Protein AF-A0A285UWI9-F1 (afdb_monomer)

Sequence (90 aa):
MIEVISREKIQTVFEGEEIDYDIYIMEEKTPFSTKEVTIIVDFKKEELTGDCIAYGGFYDISIDECLSYIKEITHPIRTFDYIKNKYSSK

Radius of gyration: 13.6 Å; Cα contacts (8 Å, |Δi|>4): 156; chains: 1; bounding box: 34×25×38 Å

Foldseek 3Di:
DKDWPDWDWDFDQDPNDTWTKIKTWMWDDDPVWIKIKIWIQTPPVRDIWIWIDIPNDIGTDDPVVSVVVVVVPPDHPDDCVSNCVVVVVD

pLDDT: mean 92.31, std 7.31, range [47.69, 97.88]

Secondary structure (DSSP, 8-state):
-EEEEEEEEEEEEETTEEEEEEEEEEEEE-SS-EEEEEEEEETTTTEEEEEEEETTEEEE--HHHHHHHHHH-SS-SS--HHHHHHHHT-

Solvent-accessible surface area (backbone atoms only — not comparable to full-atom values): 5343 Å² total; per-residue (Å²): 89,80,44,79,79,45,78,47,78,47,77,50,72,57,98,86,41,76,44,41,37,43,40,38,35,30,39,40,45,56,101,86,50,64,3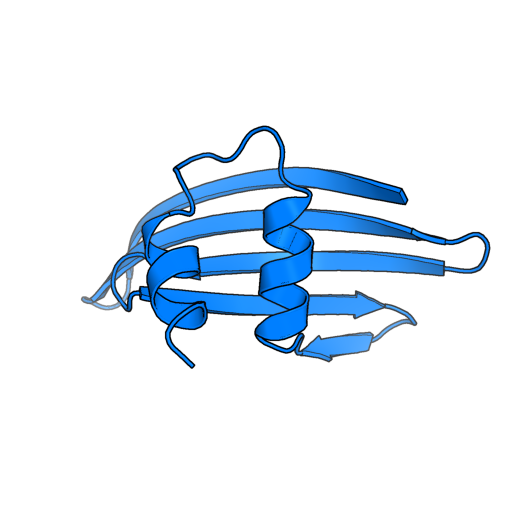0,41,36,40,38,40,38,32,68,72,81,70,43,71,49,33,36,31,41,39,96,94,43,81,44,82,46,54,63,71,54,44,59,52,53,59,69,71,51,86,81,61,98,64,84,60,62,69,59,51,55,67,66,65,76,115

Structure (mmCIF, N/CA/C/O backbone):
data_AF-A0A285UWI9-F1
#
_entry.id   AF-A0A285UWI9-F1
#
loop_
_atom_site.group_PDB
_atom_site.id
_atom_site.type_symbol
_atom_site.label_atom_id
_atom_site.label_alt_id
_atom_site.label_comp_id
_atom_site.label_asym_id
_atom_site.label_entity_id
_atom_site.label_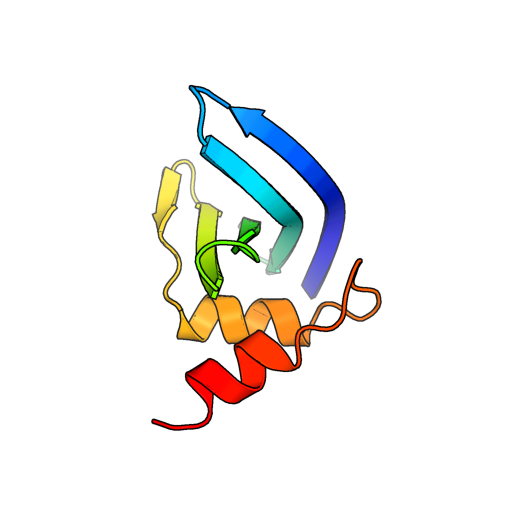seq_id
_atom_site.pdbx_PDB_ins_code
_atom_site.Cartn_x
_atom_site.Cartn_y
_atom_site.Cartn_z
_atom_site.occupancy
_atom_site.B_iso_or_equiv
_atom_site.auth_seq_id
_atom_site.auth_comp_id
_atom_site.auth_asym_id
_atom_site.auth_atom_id
_atom_site.pdbx_PDB_model_num
ATOM 1 N N . MET A 1 1 ? 8.718 -5.557 -13.700 1.00 89.56 1 MET A N 1
ATOM 2 C CA . MET A 1 1 ? 8.580 -6.568 -12.628 1.00 89.56 1 MET A CA 1
ATOM 3 C C . MET A 1 1 ? 8.301 -5.811 -11.353 1.00 89.56 1 MET A C 1
ATOM 5 O O . MET A 1 1 ? 9.029 -4.861 -11.104 1.00 89.56 1 MET A O 1
ATOM 9 N N . ILE A 1 2 ? 7.257 -6.186 -10.618 1.00 94.31 2 ILE A N 1
ATOM 10 C CA . ILE A 1 2 ? 6.922 -5.579 -9.328 1.00 94.31 2 ILE A CA 1
ATOM 11 C C . ILE A 1 2 ? 7.291 -6.582 -8.240 1.00 94.31 2 ILE A C 1
ATOM 13 O O . ILE A 1 2 ? 6.925 -7.754 -8.330 1.00 94.31 2 ILE A O 1
ATOM 17 N N . GLU A 1 3 ? 8.026 -6.125 -7.237 1.00 94.75 3 GLU A N 1
ATOM 18 C CA . GLU A 1 3 ? 8.413 -6.919 -6.076 1.00 94.75 3 GLU A CA 1
ATOM 19 C C . GLU A 1 3 ? 8.062 -6.158 -4.798 1.00 94.75 3 GLU A C 1
ATOM 21 O O . GLU A 1 3 ? 8.313 -4.962 -4.702 1.00 94.75 3 GLU A O 1
ATOM 26 N N . VAL A 1 4 ? 7.475 -6.837 -3.810 1.00 96.25 4 VAL A N 1
ATOM 27 C CA . VAL A 1 4 ? 7.197 -6.234 -2.498 1.00 96.25 4 VAL A CA 1
ATOM 28 C C . VAL A 1 4 ? 8.425 -6.405 -1.610 1.00 96.25 4 VAL A C 1
ATOM 30 O O . VAL A 1 4 ? 8.697 -7.518 -1.152 1.00 96.25 4 VAL A O 1
ATOM 33 N N . ILE A 1 5 ? 9.118 -5.303 -1.335 1.00 96.25 5 ILE A N 1
ATOM 34 C CA . ILE A 1 5 ? 10.346 -5.264 -0.534 1.00 96.25 5 ILE A CA 1
ATOM 35 C C . ILE A 1 5 ? 10.025 -5.251 0.961 1.00 96.25 5 ILE A C 1
ATOM 37 O O . ILE A 1 5 ? 10.654 -5.975 1.729 1.00 96.25 5 ILE A O 1
ATOM 41 N N 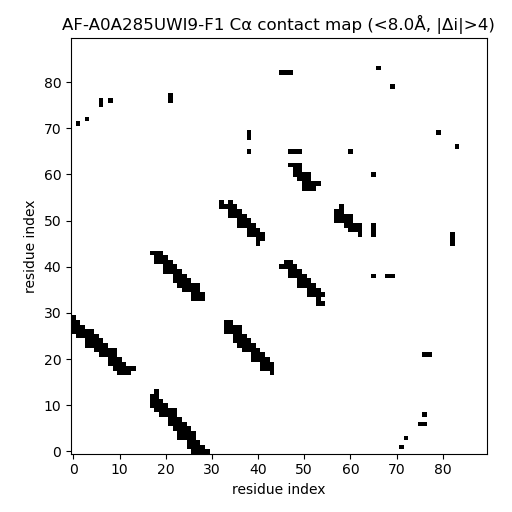. SER A 1 6 ? 9.038 -4.453 1.381 1.00 96.44 6 SER A N 1
ATOM 42 C CA . SER A 1 6 ? 8.666 -4.318 2.793 1.00 96.44 6 SER A CA 1
ATOM 43 C C . SER A 1 6 ? 7.156 -4.310 2.995 1.00 96.44 6 SER A C 1
ATOM 45 O O . SER A 1 6 ? 6.379 -3.948 2.108 1.00 96.44 6 SER A O 1
ATOM 47 N N . ARG A 1 7 ? 6.757 -4.756 4.184 1.00 97.19 7 ARG A N 1
ATOM 48 C CA . ARG A 1 7 ? 5.381 -4.803 4.677 1.00 97.19 7 ARG A CA 1
ATOM 49 C C . ARG A 1 7 ? 5.414 -4.405 6.141 1.00 97.19 7 ARG A C 1
ATOM 51 O O . ARG A 1 7 ? 6.015 -5.114 6.947 1.00 97.19 7 ARG A O 1
ATOM 58 N N . GLU A 1 8 ? 4.750 -3.318 6.485 1.00 96.94 8 GLU A N 1
ATOM 59 C CA . GLU A 1 8 ? 4.724 -2.808 7.849 1.00 96.94 8 GLU A CA 1
ATOM 60 C C . GLU A 1 8 ? 3.290 -2.612 8.312 1.00 96.94 8 GLU A C 1
ATOM 62 O O . GLU A 1 8 ? 2.445 -2.104 7.582 1.00 96.94 8 GLU A O 1
ATOM 67 N N . LYS A 1 9 ? 3.019 -3.032 9.545 1.00 97.00 9 LYS A N 1
ATOM 68 C CA . LYS A 1 9 ? 1.745 -2.791 10.211 1.00 97.00 9 LYS A CA 1
ATOM 69 C C . LYS A 1 9 ? 1.971 -1.767 11.309 1.00 97.00 9 LYS A C 1
ATOM 71 O O . LYS A 1 9 ? 2.744 -2.030 12.231 1.00 97.00 9 LYS A O 1
ATOM 76 N N . ILE A 1 10 ? 1.268 -0.643 11.243 1.00 96.06 10 ILE A N 1
ATOM 77 C CA . ILE A 1 10 ? 1.354 0.420 12.244 1.00 96.06 10 ILE A CA 1
ATOM 78 C C . ILE A 1 10 ? 0.003 0.547 12.929 1.00 96.06 10 ILE A C 1
ATOM 80 O O . ILE A 1 10 ? -0.978 0.951 12.317 1.00 96.06 10 ILE A O 1
ATOM 84 N N . GLN A 1 11 ? -0.040 0.212 14.215 1.00 96.44 11 GLN A N 1
ATOM 85 C CA . GLN A 1 11 ? -1.200 0.429 15.075 1.00 96.44 11 GLN A CA 1
ATOM 86 C C . GLN A 1 11 ? -0.751 1.215 16.299 1.00 96.44 11 GLN A C 1
ATOM 88 O O . GLN A 1 11 ? -0.012 0.693 17.133 1.00 96.44 11 GLN A O 1
ATOM 93 N N . THR A 1 12 ? -1.140 2.484 16.381 1.00 95.75 12 THR A N 1
ATOM 94 C CA . THR A 1 12 ? -0.693 3.381 17.452 1.00 95.75 12 THR A CA 1
ATOM 95 C C . THR A 1 12 ? -1.680 4.522 17.669 1.00 95.75 12 THR A C 1
ATOM 97 O O . THR A 1 12 ? -2.633 4.682 16.914 1.00 95.75 12 THR A O 1
ATOM 100 N N . VAL A 1 13 ? -1.435 5.329 18.696 1.00 94.88 13 VAL A N 1
ATOM 101 C CA . VAL A 1 13 ? -2.046 6.649 18.852 1.00 94.88 13 VAL A CA 1
ATOM 102 C C . VAL A 1 13 ? -0.973 7.686 18.551 1.00 94.88 13 VAL A C 1
ATOM 104 O O . VAL A 1 13 ? 0.083 7.685 19.186 1.00 94.88 13 VAL A O 1
ATOM 107 N N . PHE A 1 14 ? -1.226 8.560 17.584 1.00 88.94 14 PHE A N 1
ATOM 108 C CA . PHE A 1 14 ? -0.330 9.651 17.215 1.00 88.94 14 PHE A CA 1
ATOM 109 C C . PHE A 1 14 ? -1.091 10.966 17.327 1.00 88.94 14 PHE A C 1
ATOM 111 O O . PHE A 1 14 ? -2.172 11.103 16.770 1.00 88.94 14 PHE A O 1
ATOM 118 N N . GLU A 1 15 ? -0.561 11.909 18.108 1.00 92.25 15 GLU A N 1
ATOM 119 C CA . GLU A 1 15 ? -1.197 13.216 18.351 1.00 92.25 15 GLU A CA 1
ATOM 120 C C . GLU A 1 15 ? -2.663 13.141 18.837 1.00 92.25 15 GLU A C 1
ATOM 122 O O . GLU A 1 15 ? -3.446 14.064 18.642 1.00 92.25 15 GLU A O 1
ATOM 127 N N . GLY A 1 16 ? -3.029 12.055 19.529 1.00 92.69 16 GLY A N 1
ATOM 128 C CA . GLY A 1 16 ? -4.387 11.828 20.041 1.00 92.69 16 GLY A CA 1
ATOM 129 C C . GLY A 1 16 ? -5.329 11.117 19.066 1.00 92.69 16 GLY A C 1
ATOM 130 O O . GLY A 1 16 ? -6.427 10.746 19.471 1.00 92.69 16 GLY A O 1
ATOM 131 N N . GLU A 1 17 ? -4.888 10.862 17.836 1.00 92.00 17 GLU A N 1
ATOM 132 C CA . GLU A 1 17 ? -5.636 10.120 16.822 1.00 92.00 17 GLU A CA 1
ATOM 133 C C . GLU A 1 17 ? -5.194 8.654 16.788 1.00 92.00 17 GLU A C 1
ATOM 135 O O . GLU A 1 17 ? -3.998 8.342 16.793 1.00 92.00 17 GLU A O 1
ATOM 140 N N . GLU A 1 18 ? -6.158 7.734 16.745 1.00 95.12 18 GLU A N 1
ATOM 141 C CA . GLU A 1 18 ? -5.859 6.322 16.513 1.00 95.12 18 GLU A CA 1
ATOM 142 C C . GLU A 1 18 ? -5.479 6.103 15.048 1.00 95.12 18 GLU A C 1
ATOM 144 O O . GLU A 1 18 ? -6.233 6.436 14.136 1.00 95.12 18 GLU A O 1
ATOM 149 N N . ILE A 1 19 ? -4.329 5.476 14.835 1.00 94.88 19 ILE A N 1
ATOM 150 C CA . ILE A 1 19 ? -3.804 5.093 13.531 1.00 94.88 19 ILE A CA 1
ATOM 151 C C . ILE A 1 19 ? -3.828 3.572 13.417 1.00 94.88 19 ILE A C 1
ATOM 153 O O . ILE A 1 19 ? -3.379 2.861 14.320 1.00 94.88 19 ILE A O 1
ATOM 157 N N . ASP A 1 20 ? -4.321 3.082 12.282 1.00 96.00 20 ASP A N 1
ATOM 158 C CA . ASP A 1 20 ? -4.226 1.680 11.892 1.00 96.00 20 ASP A CA 1
ATOM 159 C C . ASP A 1 20 ? -3.902 1.581 10.399 1.00 96.00 20 ASP A C 1
ATOM 161 O O . ASP A 1 20 ? -4.800 1.673 9.560 1.00 96.00 20 ASP A O 1
ATOM 165 N N . TYR A 1 21 ? -2.616 1.427 10.083 1.00 96.06 21 TYR A N 1
ATOM 166 C CA . TYR A 1 21 ? -2.097 1.375 8.720 1.00 96.06 21 TYR A CA 1
ATOM 167 C C . TYR A 1 21 ? -1.490 0.012 8.391 1.00 96.06 21 TYR A C 1
ATOM 169 O O . TYR A 1 21 ? -0.817 -0.601 9.225 1.00 96.06 21 TYR A O 1
ATOM 177 N N . ASP A 1 22 ? -1.666 -0.417 7.143 1.00 97.25 22 ASP A N 1
ATOM 178 C CA . ASP A 1 22 ? -0.714 -1.311 6.482 1.00 97.25 22 ASP A CA 1
ATOM 179 C C . ASP A 1 22 ? 0.061 -0.513 5.432 1.00 97.25 22 ASP A C 1
ATOM 181 O O . ASP A 1 22 ? -0.539 0.152 4.588 1.00 97.25 22 ASP A O 1
ATOM 185 N N . ILE A 1 23 ? 1.387 -0.598 5.473 1.00 97.00 23 ILE A N 1
ATOM 186 C CA . ILE A 1 23 ? 2.290 0.056 4.529 1.00 97.00 23 ILE A CA 1
ATOM 187 C C . ILE A 1 23 ? 2.999 -1.019 3.715 1.00 97.00 23 ILE A C 1
ATOM 189 O O . ILE A 1 23 ? 3.554 -1.975 4.262 1.00 97.00 23 ILE A O 1
ATOM 193 N N . TYR A 1 24 ? 2.989 -0.854 2.399 1.00 97.69 24 TYR A N 1
ATOM 194 C CA . TYR A 1 24 ? 3.647 -1.743 1.454 1.00 97.69 24 TYR A CA 1
ATOM 195 C C . TYR A 1 24 ? 4.658 -0.944 0.648 1.00 97.69 24 TYR A C 1
ATOM 197 O O . TYR A 1 24 ? 4.277 -0.012 -0.055 1.00 97.69 24 TYR A O 1
ATOM 205 N N . ILE A 1 25 ? 5.926 -1.343 0.723 1.00 97.44 25 ILE A N 1
ATOM 206 C CA . ILE A 1 25 ? 6.986 -0.786 -0.118 1.00 97.44 25 ILE A CA 1
ATOM 207 C C . ILE A 1 25 ? 7.280 -1.800 -1.213 1.00 97.44 25 ILE A C 1
ATOM 209 O O . ILE A 1 25 ? 7.585 -2.966 -0.942 1.00 97.44 25 ILE A O 1
ATOM 213 N N . MET A 1 26 ? 7.164 -1.353 -2.452 1.00 96.88 26 MET A N 1
ATOM 214 C CA . MET A 1 26 ? 7.363 -2.138 -3.657 1.00 96.88 26 MET A CA 1
ATOM 215 C 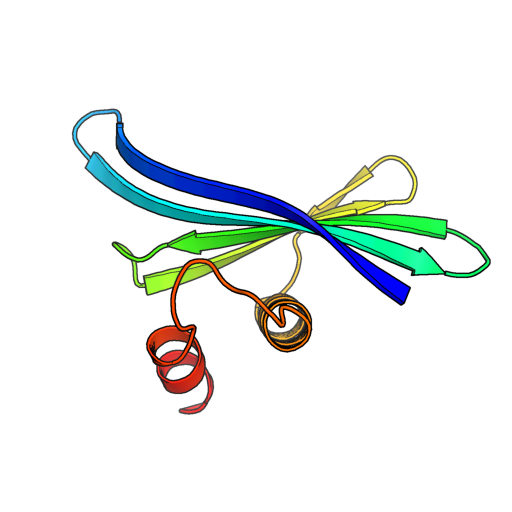C . MET A 1 26 ? 8.417 -1.500 -4.539 1.00 96.88 26 MET A C 1
ATOM 217 O O . MET A 1 26 ? 8.607 -0.290 -4.539 1.00 96.88 26 MET A O 1
ATOM 221 N N . GLU A 1 27 ? 9.058 -2.319 -5.351 1.00 96.62 27 GLU A N 1
ATOM 222 C CA . GLU A 1 27 ? 9.954 -1.855 -6.390 1.00 96.62 27 GLU A CA 1
ATOM 223 C C . GLU A 1 27 ? 9.464 -2.351 -7.739 1.00 96.62 27 GLU A C 1
ATOM 225 O O . GLU A 1 27 ? 9.313 -3.550 -7.987 1.00 96.62 27 GLU A O 1
ATOM 230 N N . GLU A 1 28 ? 9.195 -1.397 -8.620 1.00 95.06 28 GLU A N 1
ATOM 231 C CA . GLU A 1 28 ? 8.890 -1.640 -10.012 1.00 95.06 28 GLU A CA 1
ATOM 232 C C . GLU A 1 28 ? 10.158 -1.437 -10.844 1.00 95.06 28 GLU A C 1
ATOM 234 O O . GLU A 1 28 ? 10.672 -0.327 -11.000 1.00 95.06 28 GLU A O 1
ATOM 239 N N . LYS A 1 29 ? 10.654 -2.534 -11.418 1.00 94.12 29 LYS A N 1
ATOM 240 C CA . LYS A 1 29 ? 11.799 -2.534 -12.333 1.00 94.12 29 LYS A CA 1
ATOM 241 C C . LYS A 1 29 ? 11.346 -2.626 -13.782 1.00 94.12 29 LYS A C 1
ATOM 243 O O . LYS A 1 29 ? 10.668 -3.588 -14.173 1.00 94.12 29 LYS A O 1
ATOM 248 N N . THR A 1 30 ? 11.799 -1.671 -14.588 1.00 91.00 30 THR A N 1
ATOM 249 C CA . THR A 1 30 ? 11.788 -1.719 -16.055 1.00 91.00 30 THR A CA 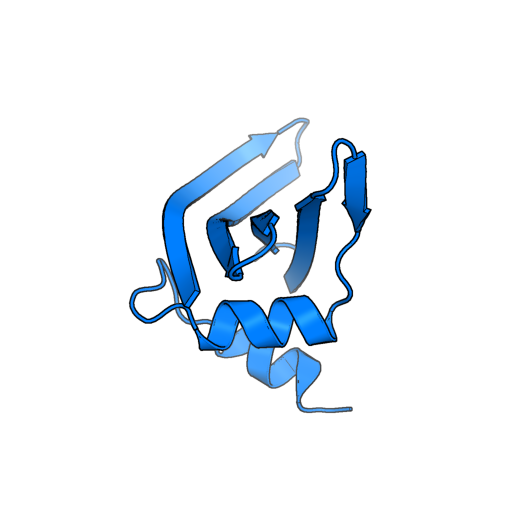1
ATOM 250 C C . THR A 1 30 ? 13.228 -1.847 -16.574 1.00 91.00 30 THR A C 1
ATOM 252 O O . THR A 1 30 ? 14.171 -1.650 -15.809 1.00 91.00 30 THR A O 1
ATOM 255 N N . PRO A 1 31 ? 13.451 -2.140 -17.869 1.00 91.94 31 PRO A N 1
ATOM 256 C CA . PRO A 1 31 ? 14.803 -2.142 -18.435 1.00 91.94 31 PRO A CA 1
ATOM 257 C C . PRO A 1 31 ? 15.543 -0.797 -18.330 1.00 91.94 31 PRO A C 1
ATOM 259 O O . PRO A 1 31 ? 16.763 -0.772 -18.455 1.00 91.94 31 PRO A O 1
ATOM 262 N N . PHE A 1 32 ? 14.819 0.311 -18.135 1.00 88.56 32 PHE A N 1
ATOM 263 C CA . PHE A 1 32 ? 15.370 1.669 -18.179 1.00 88.56 32 PHE A CA 1
ATOM 264 C C . PHE A 1 32 ? 15.349 2.391 -16.831 1.00 88.56 32 PHE A C 1
ATOM 266 O O . PHE A 1 32 ? 16.026 3.405 -16.679 1.00 88.56 32 PHE A O 1
ATOM 273 N N . SER A 1 33 ? 14.568 1.913 -15.862 1.00 90.56 33 SER A N 1
ATOM 274 C CA . SER A 1 33 ? 14.391 2.594 -14.583 1.00 90.56 33 SER A CA 1
ATOM 275 C C . SER A 1 33 ? 13.927 1.659 -13.475 1.00 90.56 33 SER A C 1
ATOM 277 O O . SER A 1 33 ? 13.269 0.643 -13.713 1.00 90.56 33 SER A O 1
ATOM 279 N N . THR A 1 34 ? 14.226 2.087 -12.255 1.00 93.12 34 THR A N 1
ATOM 280 C CA . THR A 1 34 ? 13.657 1.558 -11.021 1.00 93.12 34 THR A CA 1
ATOM 281 C C . THR A 1 34 ? 12.743 2.619 -10.426 1.00 93.12 34 THR A C 1
ATOM 283 O O . THR A 1 34 ? 13.103 3.800 -10.406 1.00 93.12 34 THR A O 1
ATOM 286 N N . LYS A 1 35 ? 11.571 2.198 -9.959 1.00 95.31 35 LYS A N 1
ATOM 287 C CA . LYS A 1 35 ? 10.619 3.030 -9.229 1.00 95.31 35 LYS A CA 1
ATOM 288 C C . LYS A 1 35 ? 10.306 2.368 -7.894 1.00 95.31 35 LYS A C 1
ATOM 290 O O . LYS A 1 35 ? 9.860 1.225 -7.880 1.00 95.31 35 LYS A O 1
ATOM 295 N N . GLU A 1 36 ? 10.533 3.081 -6.800 1.00 97.19 36 GLU A N 1
ATOM 296 C CA . GLU A 1 36 ? 10.089 2.661 -5.470 1.00 97.19 36 GLU A CA 1
ATOM 297 C C . GLU A 1 36 ? 8.678 3.197 -5.249 1.00 97.19 36 GLU A C 1
ATOM 299 O O . GLU A 1 36 ? 8.419 4.369 -5.501 1.00 97.19 36 GLU A O 1
ATOM 304 N N . VAL A 1 37 ? 7.758 2.331 -4.850 1.00 97.62 37 VAL A N 1
ATOM 305 C CA . VAL A 1 37 ? 6.339 2.630 -4.674 1.00 97.62 37 VAL A CA 1
ATOM 306 C C . VAL A 1 37 ? 5.965 2.338 -3.235 1.00 97.62 37 VAL A C 1
ATOM 308 O O . VAL A 1 37 ? 6.138 1.212 -2.771 1.00 97.62 37 VAL A O 1
ATOM 311 N N . THR A 1 38 ? 5.380 3.318 -2.565 1.00 97.88 38 THR A N 1
ATOM 312 C CA . THR A 1 38 ? 4.812 3.168 -1.231 1.00 97.88 38 THR A CA 1
ATOM 313 C C . THR A 1 38 ? 3.298 3.215 -1.349 1.00 97.88 38 THR A C 1
ATOM 315 O O . THR A 1 38 ? 2.736 4.143 -1.921 1.00 97.88 38 THR A O 1
ATOM 318 N N . ILE A 1 39 ? 2.624 2.194 -0.823 1.00 97.44 39 ILE A N 1
ATOM 319 C CA . ILE A 1 39 ? 1.167 2.160 -0.692 1.00 97.44 39 ILE A CA 1
ATOM 320 C C . ILE A 1 39 ? 0.816 2.128 0.784 1.00 97.44 39 ILE A C 1
ATOM 322 O O . ILE A 1 39 ? 1.288 1.254 1.515 1.00 97.44 39 ILE A O 1
ATOM 326 N N . ILE A 1 40 ? -0.050 3.044 1.201 1.00 96.62 40 ILE A N 1
ATOM 327 C CA . ILE A 1 40 ? -0.573 3.121 2.559 1.00 96.62 40 ILE A CA 1
ATOM 328 C C . ILE A 1 40 ? -2.061 2.813 2.519 1.00 96.62 40 ILE A C 1
ATOM 330 O O . ILE A 1 40 ? -2.846 3.403 1.776 1.00 96.62 40 ILE A O 1
ATOM 334 N N . VAL A 1 41 ? -2.437 1.859 3.352 1.00 96.06 41 VAL A N 1
ATOM 335 C CA . VAL A 1 41 ? -3.808 1.441 3.560 1.00 96.06 41 VAL A CA 1
ATOM 336 C C . VAL A 1 41 ? -4.242 1.921 4.937 1.00 96.06 41 VAL A C 1
ATOM 338 O O . VAL A 1 41 ? -3.786 1.379 5.942 1.00 96.06 41 VAL A O 1
ATOM 341 N N . ASP A 1 42 ? -5.128 2.913 4.982 1.00 94.75 42 ASP A N 1
ATOM 342 C CA . ASP A 1 42 ? -5.689 3.459 6.214 1.00 94.75 42 ASP A CA 1
ATOM 343 C C . ASP A 1 42 ? -7.004 2.751 6.560 1.00 94.75 42 ASP A C 1
ATOM 345 O O . ASP A 1 42 ? -8.021 2.900 5.880 1.00 94.75 42 ASP A O 1
ATOM 349 N N . PHE A 1 43 ? -6.996 1.961 7.633 1.00 92.50 43 PHE A N 1
ATOM 350 C CA . PHE A 1 43 ? -8.179 1.237 8.100 1.00 92.50 43 PHE A CA 1
ATOM 351 C C . PHE A 1 43 ? -9.112 2.098 8.955 1.00 92.50 43 PHE A C 1
ATOM 353 O O . PHE A 1 43 ? -10.272 1.733 9.129 1.00 92.50 43 PHE A O 1
ATOM 360 N N . LYS A 1 44 ? -8.638 3.225 9.497 1.00 92.12 44 LYS A N 1
ATOM 361 C CA . LYS A 1 44 ? -9.444 4.130 10.328 1.00 92.12 44 LYS A CA 1
ATOM 362 C C . LYS A 1 44 ? -10.237 5.111 9.480 1.00 92.12 44 LYS A C 1
ATOM 364 O O . LYS A 1 44 ? -11.408 5.344 9.765 1.00 92.12 44 LYS A O 1
ATOM 369 N N . LYS A 1 45 ? -9.622 5.646 8.425 1.00 90.81 45 LYS A N 1
ATOM 370 C CA . LYS A 1 45 ? -10.282 6.529 7.447 1.00 90.81 45 LYS A CA 1
ATOM 371 C C . LYS A 1 45 ? -10.855 5.775 6.249 1.00 90.81 45 LYS A C 1
ATOM 373 O O . LYS A 1 45 ? -11.576 6.351 5.436 1.00 90.81 45 LYS A O 1
ATOM 378 N N . GLU A 1 46 ? -10.554 4.482 6.145 1.00 90.56 46 GLU A N 1
ATOM 379 C CA . GLU A 1 46 ? -10.877 3.642 4.990 1.00 90.56 46 GLU A CA 1
ATOM 380 C C . GLU A 1 46 ? -10.288 4.195 3.680 1.00 90.56 46 GLU A C 1
ATOM 382 O O . GLU A 1 46 ? -10.919 4.131 2.622 1.00 90.56 46 GLU A O 1
ATOM 387 N N . GLU A 1 47 ? -9.103 4.793 3.741 1.00 92.25 47 GLU A N 1
ATOM 388 C CA . GLU A 1 47 ? -8.448 5.439 2.603 1.00 92.25 47 GLU A CA 1
ATOM 389 C C . GLU A 1 47 ? -7.312 4.572 2.059 1.00 92.25 47 GLU A C 1
ATOM 391 O O . GLU A 1 47 ? -6.677 3.798 2.775 1.00 92.25 47 GLU A O 1
ATOM 396 N N . LEU A 1 48 ? -7.074 4.697 0.757 1.00 95.00 48 LEU A N 1
ATOM 397 C CA . LEU A 1 48 ? -5.917 4.131 0.080 1.00 95.00 48 LEU A CA 1
ATOM 398 C C . LEU A 1 48 ? -5.123 5.301 -0.486 1.00 95.00 48 LEU A C 1
ATOM 400 O O . LEU A 1 48 ? -5.686 6.110 -1.218 1.00 95.00 48 LEU A O 1
ATOM 404 N N . THR A 1 49 ? -3.843 5.395 -0.162 1.00 95.75 49 THR A N 1
ATOM 405 C CA . THR A 1 49 ? -2.953 6.424 -0.704 1.00 95.75 49 THR A CA 1
ATOM 406 C C . THR A 1 49 ? -1.647 5.795 -1.157 1.00 95.75 49 THR A C 1
ATOM 408 O O . THR A 1 49 ? -1.316 4.664 -0.788 1.00 95.75 49 THR A O 1
ATOM 411 N N . GLY A 1 50 ? -0.910 6.518 -1.990 1.00 96.50 50 GLY A N 1
ATOM 412 C CA . GLY A 1 50 ? 0.390 6.062 -2.429 1.00 96.50 50 GLY A CA 1
ATOM 413 C C . GLY A 1 50 ? 1.201 7.150 -3.098 1.00 96.50 50 GLY A C 1
ATOM 414 O O . GLY A 1 50 ? 0.671 8.114 -3.653 1.00 96.50 50 GLY A O 1
ATOM 415 N N . ASP A 1 51 ? 2.501 6.946 -3.050 1.00 97.38 51 ASP A N 1
ATOM 416 C CA . ASP A 1 51 ? 3.526 7.805 -3.606 1.00 97.38 51 ASP A CA 1
ATOM 417 C C . ASP A 1 51 ? 4.650 6.942 -4.178 1.00 97.38 51 ASP A C 1
ATOM 419 O O . ASP A 1 51 ? 4.779 5.748 -3.890 1.00 97.38 51 ASP A O 1
ATOM 423 N N . CYS A 1 52 ? 5.457 7.528 -5.051 1.00 96.69 52 CYS A N 1
ATOM 424 C CA . CYS A 1 52 ? 6.637 6.863 -5.565 1.00 96.69 52 CYS A CA 1
ATOM 425 C C . CYS A 1 52 ? 7.833 7.778 -5.705 1.00 96.69 52 CYS A C 1
ATOM 427 O O . CYS A 1 52 ? 7.723 8.979 -5.956 1.00 96.69 52 CYS A O 1
ATOM 429 N N . ILE A 1 53 ? 8.994 7.143 -5.621 1.00 96.06 53 ILE A N 1
ATOM 430 C CA . ILE A 1 53 ? 10.280 7.731 -5.935 1.00 96.06 53 ILE A CA 1
ATOM 431 C C . ILE A 1 53 ? 10.733 7.152 -7.273 1.00 96.06 53 ILE A C 1
ATOM 433 O O . ILE A 1 53 ? 10.961 5.949 -7.415 1.00 96.06 53 ILE A O 1
ATOM 437 N N . ALA A 1 54 ? 10.868 8.016 -8.273 1.00 93.81 54 ALA A N 1
ATOM 438 C CA . ALA A 1 54 ? 11.359 7.665 -9.603 1.00 93.81 54 ALA A CA 1
ATOM 439 C C . ALA A 1 54 ? 12.189 8.819 -10.161 1.00 93.81 54 ALA A C 1
ATOM 441 O O . ALA A 1 54 ? 12.017 9.951 -9.743 1.00 93.81 54 ALA A O 1
ATOM 442 N N . TYR A 1 55 ? 13.095 8.575 -11.108 1.00 89.62 55 TYR A N 1
ATOM 443 C CA . TYR A 1 55 ? 13.771 9.650 -11.865 1.00 89.62 55 TYR A CA 1
ATOM 444 C C . TYR A 1 55 ? 14.392 10.792 -11.016 1.00 89.62 55 TYR A C 1
ATOM 446 O O . TYR A 1 55 ? 14.538 11.912 -11.499 1.00 89.62 55 TYR A O 1
ATOM 454 N N . GLY A 1 56 ? 14.766 10.519 -9.759 1.00 89.88 56 GLY A N 1
ATOM 455 C CA . GLY A 1 56 ? 15.308 11.513 -8.823 1.00 89.88 56 GLY A CA 1
ATOM 456 C C . GLY A 1 56 ? 14.277 12.431 -8.147 1.00 89.88 56 GLY A C 1
ATOM 457 O O . GLY A 1 56 ? 14.677 13.446 -7.581 1.00 89.88 56 GLY A O 1
ATOM 458 N N . GLY A 1 57 ? 12.983 12.108 -8.197 1.00 93.75 57 GLY A N 1
ATOM 459 C CA . GLY A 1 57 ? 11.903 12.893 -7.595 1.00 93.75 57 GLY A CA 1
ATOM 460 C C . GLY A 1 57 ? 10.843 12.044 -6.893 1.00 93.75 57 GLY A C 1
ATOM 461 O O . GLY A 1 57 ? 10.810 10.823 -7.045 1.00 93.75 57 GLY A O 1
ATOM 462 N N . PHE A 1 58 ? 9.986 12.730 -6.135 1.00 95.81 58 PHE A N 1
ATOM 463 C CA . PHE A 1 58 ? 8.799 12.180 -5.478 1.00 95.81 58 PHE A CA 1
ATOM 464 C C . PHE A 1 58 ? 7.557 12.524 -6.298 1.00 95.81 58 PHE A C 1
ATOM 466 O O . PHE A 1 58 ? 7.422 13.660 -6.761 1.00 95.81 58 PHE A O 1
ATOM 473 N N . TYR A 1 59 ? 6.660 11.559 -6.461 1.00 94.81 59 TYR A N 1
ATOM 474 C CA . TYR A 1 59 ? 5.439 11.704 -7.243 1.00 94.81 59 TYR A CA 1
ATOM 475 C C . TYR A 1 59 ? 4.271 11.048 -6.523 1.00 94.81 59 TYR A C 1
ATOM 477 O O . TYR A 1 59 ? 4.392 9.920 -6.045 1.00 94.81 59 TYR A O 1
ATOM 485 N N . ASP A 1 60 ? 3.132 11.729 -6.514 1.00 94.00 60 ASP A N 1
ATOM 486 C CA . ASP A 1 60 ? 1.881 11.144 -6.046 1.00 94.00 60 ASP A CA 1
ATOM 487 C C . ASP A 1 60 ? 1.403 10.069 -7.026 1.00 94.00 60 ASP A C 1
ATOM 489 O O . ASP A 1 60 ? 1.554 10.203 -8.245 1.00 94.00 60 ASP A O 1
ATOM 493 N N . ILE A 1 61 ? 0.792 9.017 -6.489 1.00 94.81 61 ILE A N 1
ATOM 494 C CA . ILE A 1 61 ? 0.166 7.958 -7.274 1.00 94.81 61 ILE A CA 1
ATOM 495 C C . ILE A 1 61 ? -1.351 8.097 -7.165 1.00 94.81 61 ILE A C 1
ATOM 497 O O . ILE A 1 61 ? -1.912 8.310 -6.089 1.00 94.81 61 ILE A O 1
ATOM 501 N N . SER A 1 62 ? -2.042 7.960 -8.296 1.00 95.25 62 SER A N 1
ATOM 502 C CA . SER A 1 62 ? -3.503 7.996 -8.312 1.00 95.25 62 SER A CA 1
ATOM 503 C C . SER A 1 62 ? -4.117 6.783 -7.599 1.00 95.25 62 SER A C 1
ATOM 505 O O . SER A 1 62 ? -3.510 5.719 -7.478 1.00 95.25 62 SER A O 1
ATOM 507 N N . ILE A 1 63 ? -5.372 6.900 -7.164 1.00 94.19 63 ILE A N 1
ATOM 508 C CA . ILE A 1 63 ? -6.099 5.772 -6.559 1.00 94.19 63 ILE A CA 1
ATOM 509 C C . ILE A 1 63 ? -6.142 4.552 -7.490 1.00 94.19 63 ILE A C 1
ATOM 511 O O . ILE A 1 63 ? -5.949 3.431 -7.026 1.00 94.19 63 ILE A O 1
ATOM 515 N N . ASP A 1 64 ? -6.355 4.746 -8.792 1.00 93.88 64 ASP A N 1
ATOM 516 C CA . ASP A 1 64 ? -6.440 3.644 -9.761 1.00 93.88 64 ASP A CA 1
ATOM 517 C C . ASP A 1 64 ? -5.108 2.895 -9.906 1.00 93.88 64 ASP A C 1
ATOM 519 O O . ASP A 1 64 ? -5.067 1.664 -10.024 1.00 93.88 64 ASP A O 1
ATOM 523 N N . GLU A 1 65 ? -3.997 3.624 -9.837 1.00 94.50 65 GLU A N 1
ATOM 524 C CA . GLU A 1 65 ? -2.668 3.029 -9.797 1.00 94.50 65 GLU A CA 1
ATOM 525 C C . GLU A 1 65 ? -2.424 2.307 -8.469 1.00 94.50 65 GLU A C 1
ATOM 527 O O . GLU A 1 65 ? -1.955 1.170 -8.483 1.00 94.50 65 GLU A O 1
ATOM 532 N N . CYS A 1 66 ? -2.823 2.883 -7.329 1.00 95.69 66 CYS A N 1
ATOM 533 C CA . CYS A 1 66 ? -2.753 2.204 -6.031 1.00 95.69 66 CYS A CA 1
ATOM 534 C C . CYS A 1 66 ? -3.532 0.879 -6.058 1.00 95.69 66 CYS A C 1
ATOM 536 O O . CYS A 1 66 ? -3.018 -0.163 -5.649 1.00 95.69 66 CYS A O 1
ATOM 538 N N . LEU A 1 67 ? -4.748 0.891 -6.615 1.00 94.31 67 LEU A N 1
ATOM 539 C CA . LEU A 1 67 ? -5.574 -0.300 -6.821 1.00 94.31 67 LEU A CA 1
ATOM 540 C C . LEU A 1 67 ? -4.904 -1.332 -7.735 1.00 94.31 67 LEU A C 1
ATOM 542 O O . LEU A 1 67 ? -5.165 -2.529 -7.600 1.00 94.31 67 LEU A O 1
ATOM 546 N N . SER A 1 68 ? -4.065 -0.889 -8.670 1.00 93.56 68 SER A N 1
ATOM 547 C CA . SER A 1 68 ? -3.286 -1.775 -9.532 1.00 93.56 68 SER A CA 1
ATOM 548 C C . SER A 1 68 ? -2.140 -2.425 -8.756 1.00 93.56 68 SER A C 1
ATOM 550 O O . SER A 1 68 ? -2.008 -3.643 -8.807 1.00 93.56 68 SER A O 1
ATOM 552 N N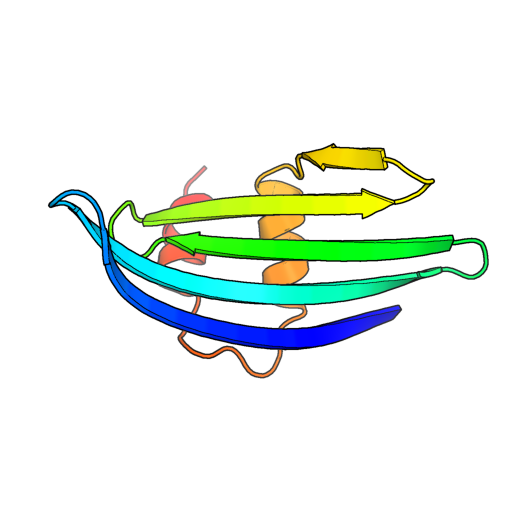 . TYR A 1 69 ? -1.396 -1.672 -7.939 1.00 94.56 69 TYR A N 1
ATOM 553 C CA . TYR A 1 69 ? -0.333 -2.245 -7.105 1.00 94.56 69 TYR A CA 1
ATOM 554 C C . TYR A 1 69 ? -0.850 -3.240 -6.069 1.00 94.56 69 TYR A C 1
ATOM 556 O O . TYR A 1 69 ? -0.290 -4.326 -5.944 1.00 94.56 69 TYR A O 1
ATOM 564 N N . ILE A 1 70 ? -1.942 -2.936 -5.356 1.00 93.19 70 ILE A N 1
ATOM 565 C CA . ILE A 1 70 ? -2.456 -3.861 -4.329 1.00 93.19 70 ILE A CA 1
ATOM 566 C C . ILE A 1 70 ? -2.923 -5.204 -4.908 1.00 93.19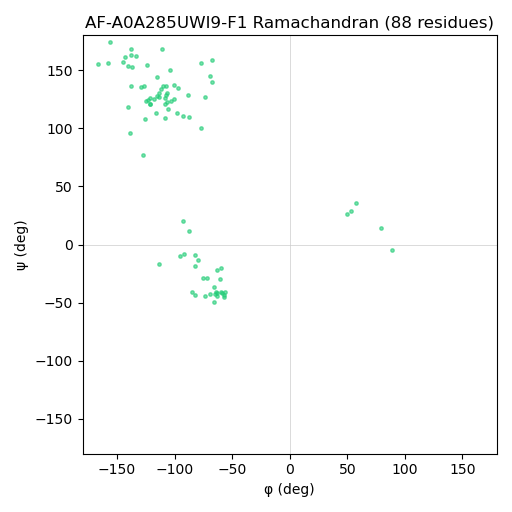 70 ILE A C 1
ATOM 568 O O . ILE A 1 70 ? -2.994 -6.190 -4.176 1.00 93.19 70 ILE A O 1
ATOM 572 N N . LYS A 1 71 ? -3.256 -5.267 -6.207 1.00 91.88 71 LYS A N 1
ATOM 573 C CA . LYS A 1 71 ? -3.605 -6.526 -6.890 1.00 91.88 71 LYS A CA 1
ATOM 574 C C . LYS A 1 71 ? -2.385 -7.423 -7.095 1.00 91.88 71 LYS A C 1
ATOM 576 O O . LYS A 1 71 ? -2.544 -8.639 -7.087 1.00 91.88 71 LYS A O 1
ATOM 581 N N . GLU A 1 72 ? -1.199 -6.837 -7.219 1.00 92.56 72 GLU A N 1
ATOM 582 C CA . GLU A 1 72 ? 0.072 -7.554 -7.369 1.00 92.56 72 GLU A CA 1
ATOM 583 C C . GLU A 1 72 ? 0.614 -8.074 -6.021 1.00 92.56 72 GLU A C 1
ATOM 585 O O . GLU A 1 72 ? 1.498 -8.934 -5.974 1.00 92.56 72 GLU A O 1
ATOM 590 N N . ILE A 1 73 ? 0.067 -7.603 -4.894 1.00 93.31 73 ILE A N 1
ATOM 591 C CA . ILE A 1 73 ? 0.455 -8.056 -3.553 1.00 93.31 73 ILE A CA 1
ATOM 592 C C . ILE A 1 73 ? -0.185 -9.421 -3.267 1.00 93.31 73 ILE A C 1
ATOM 594 O O . ILE A 1 73 ? -1.340 -9.534 -2.862 1.00 93.31 73 ILE A O 1
ATOM 598 N N . THR A 1 74 ? 0.606 -10.480 -3.424 1.00 90.06 74 THR A N 1
ATOM 599 C CA . THR A 1 74 ? 0.163 -11.873 -3.220 1.00 90.06 74 THR A CA 1
ATOM 600 C C . THR A 1 74 ? 0.007 -12.277 -1.752 1.00 90.06 74 THR A C 1
ATOM 602 O O . THR A 1 74 ? -0.813 -13.132 -1.432 1.00 90.06 74 THR A O 1
ATOM 605 N N . HIS A 1 75 ? 0.782 -11.661 -0.857 1.00 91.69 75 HIS A N 1
ATOM 606 C CA . HIS A 1 75 ? 0.795 -11.954 0.580 1.00 91.69 75 HIS A CA 1
ATOM 607 C C . HIS A 1 75 ? 0.593 -10.653 1.364 1.00 91.69 75 HIS A C 1
ATOM 609 O O . HIS A 1 75 ? 1.577 -10.060 1.826 1.00 91.69 75 HIS A O 1
ATOM 615 N N . PRO A 1 76 ? -0.646 -10.141 1.433 1.00 93.69 76 PRO A N 1
ATOM 616 C CA . PRO A 1 76 ? -0.932 -8.933 2.183 1.00 93.69 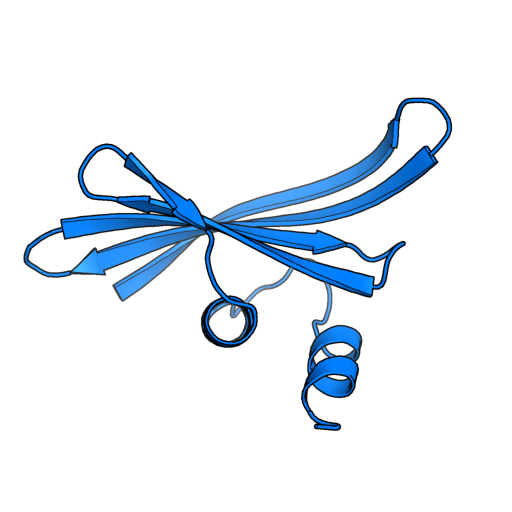76 PRO A CA 1
ATOM 617 C C . PRO A 1 76 ? -0.995 -9.226 3.688 1.00 93.69 76 PRO A C 1
ATOM 619 O O . PRO A 1 76 ? -1.260 -10.354 4.102 1.00 93.69 76 PRO A O 1
ATOM 622 N N . ILE A 1 77 ? -0.759 -8.203 4.512 1.00 94.62 77 ILE A N 1
ATOM 623 C CA . ILE A 1 77 ? -0.874 -8.297 5.977 1.00 94.62 77 ILE A CA 1
ATOM 624 C C . ILE A 1 77 ? -2.334 -8.584 6.361 1.00 94.62 77 ILE A C 1
ATOM 626 O O . ILE A 1 77 ? -2.610 -9.402 7.240 1.00 94.62 77 ILE A O 1
ATOM 630 N N . ARG A 1 78 ? -3.272 -7.921 5.677 1.00 93.19 78 ARG A N 1
ATOM 631 C CA . ARG A 1 78 ? -4.725 -8.044 5.841 1.00 93.19 78 ARG A CA 1
ATOM 632 C C . ARG A 1 78 ? -5.417 -8.059 4.482 1.00 93.19 78 ARG A C 1
ATOM 634 O O . ARG A 1 78 ? -4.845 -7.667 3.471 1.00 93.19 78 ARG A O 1
ATOM 641 N N . THR A 1 79 ? -6.668 -8.504 4.443 1.00 89.38 79 THR A N 1
ATOM 642 C CA . THR A 1 79 ? -7.440 -8.557 3.194 1.00 89.38 79 THR A CA 1
ATOM 643 C C . THR A 1 79 ? -7.752 -7.150 2.679 1.00 89.38 79 THR A C 1
ATOM 645 O O . THR A 1 79 ? -8.184 -6.298 3.456 1.00 89.38 79 THR A O 1
ATOM 648 N N . PHE A 1 80 ? -7.663 -6.934 1.368 1.00 88.25 80 PHE A N 1
ATOM 649 C CA . PHE A 1 80 ? -8.055 -5.667 0.732 1.00 88.25 80 PHE A CA 1
ATOM 650 C C . PHE A 1 80 ? -9.540 -5.596 0.341 1.00 88.25 80 PHE A C 1
ATOM 652 O O . PHE A 1 80 ? -9.925 -4.711 -0.420 1.00 88.25 80 PHE A O 1
ATOM 659 N N . ASP A 1 81 ? -10.378 -6.526 0.801 1.00 85.88 81 ASP A N 1
ATOM 660 C CA . ASP A 1 81 ? -11.763 -6.658 0.328 1.00 85.88 81 ASP A CA 1
ATOM 661 C C . ASP A 1 81 ? -12.586 -5.392 0.578 1.00 85.88 81 ASP A C 1
ATOM 663 O O . ASP A 1 81 ? -13.315 -4.943 -0.304 1.00 85.88 81 ASP A O 1
ATOM 667 N N . TYR A 1 82 ? -12.412 -4.756 1.739 1.00 84.12 82 TYR A N 1
ATOM 668 C CA . TYR A 1 82 ? -13.123 -3.520 2.071 1.00 84.12 82 TYR A CA 1
ATOM 669 C C . TYR A 1 82 ? -12.760 -2.366 1.116 1.00 84.12 82 TYR A C 1
ATOM 671 O O . TYR A 1 82 ? -13.647 -1.669 0.625 1.00 84.12 82 TYR A O 1
ATOM 679 N N . ILE A 1 83 ? -11.476 -2.225 0.769 1.00 85.19 83 ILE A N 1
ATOM 680 C CA . ILE A 1 83 ? -10.981 -1.215 -0.180 1.00 85.19 83 ILE A CA 1
ATOM 681 C C . ILE A 1 83 ? -11.522 -1.510 -1.571 1.00 85.19 83 ILE A C 1
ATOM 683 O O . ILE A 1 83 ? -12.083 -0.634 -2.225 1.00 85.19 83 ILE A O 1
ATOM 687 N N . LYS A 1 84 ? -11.395 -2.761 -2.025 1.00 82.50 84 LYS A N 1
ATOM 688 C CA . LYS A 1 84 ? -11.883 -3.176 -3.343 1.00 82.50 84 LYS A CA 1
ATOM 689 C C . LYS A 1 84 ? -13.376 -2.893 -3.478 1.00 82.50 84 LYS A C 1
ATOM 691 O O . LYS A 1 84 ? -13.782 -2.336 -4.492 1.00 82.50 84 LYS A O 1
ATOM 696 N N . ASN A 1 85 ? -14.176 -3.187 -2.455 1.00 84.31 85 ASN A N 1
ATOM 697 C CA . ASN A 1 85 ? -15.613 -2.904 -2.455 1.00 84.31 85 ASN A CA 1
ATOM 698 C C . ASN A 1 85 ? -15.914 -1.396 -2.503 1.00 84.31 85 ASN A C 1
ATOM 700 O O . ASN A 1 85 ? -16.773 -0.970 -3.279 1.00 84.31 85 ASN A O 1
ATOM 704 N N . LYS A 1 86 ? -15.175 -0.585 -1.733 1.00 86.00 86 LYS A N 1
ATOM 705 C CA . LYS A 1 86 ? -15.314 0.881 -1.713 1.00 86.00 86 LYS A CA 1
ATOM 706 C C . LYS A 1 86 ? -15.077 1.503 -3.092 1.00 86.00 86 LYS A C 1
ATOM 708 O O . LYS A 1 86 ? -15.835 2.379 -3.500 1.00 86.00 86 LYS A O 1
ATOM 713 N N . TYR A 1 87 ? -14.069 1.028 -3.824 1.00 82.56 87 TYR A N 1
ATOM 714 C CA . TYR A 1 87 ? -13.698 1.588 -5.129 1.00 82.56 87 TYR A CA 1
ATOM 715 C C . TYR A 1 87 ? -14.303 0.861 -6.345 1.00 82.56 87 TYR A C 1
ATOM 717 O O . TYR A 1 87 ? -14.255 1.406 -7.440 1.00 82.56 87 TYR A O 1
ATOM 725 N N . SER A 1 88 ? -14.929 -0.312 -6.179 1.00 71.81 88 SER A N 1
ATOM 726 C CA . SER A 1 88 ? -15.659 -1.007 -7.264 1.00 71.81 88 SER A CA 1
ATOM 727 C C . SER A 1 88 ? -17.085 -0.486 -7.480 1.00 71.81 88 SER A C 1
ATOM 729 O O . SER A 1 88 ? -17.745 -0.887 -8.432 1.00 71.81 88 SER A O 1
ATOM 731 N N . SER A 1 89 ? -17.583 0.377 -6.590 1.00 58.44 89 SER A N 1
ATOM 732 C CA . SER A 1 89 ? -18.958 0.901 -6.619 1.0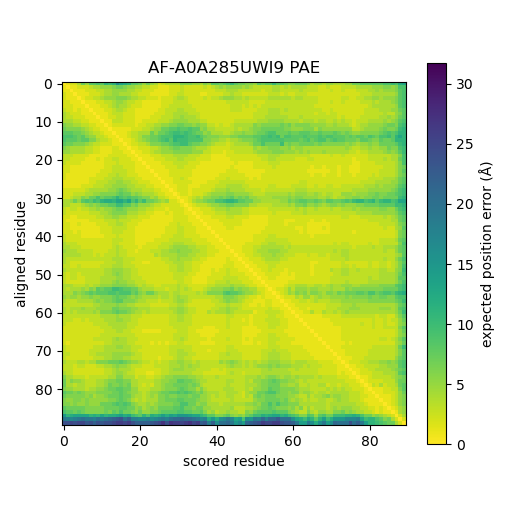0 58.44 89 SER A CA 1
ATOM 733 C C . SER A 1 89 ? -19.092 2.238 -7.372 1.00 58.44 89 SER A C 1
ATOM 735 O O . SER A 1 89 ? -20.052 2.972 -7.140 1.00 58.44 89 SER A O 1
ATOM 737 N N . LYS A 1 90 ? -18.126 2.577 -8.236 1.00 47.69 90 LYS A N 1
ATOM 738 C CA . LYS A 1 90 ? -18.128 3.778 -9.085 1.00 47.69 90 LYS A CA 1
ATOM 739 C C . LYS A 1 90 ? -18.228 3.422 -10.560 1.00 47.69 90 LYS A C 1
ATOM 741 O O . LYS A 1 90 ? -17.577 2.437 -10.965 1.00 47.69 90 LYS A O 1
#

Organism: NCBI:txid714307

Mean predicted aligned error: 3.8 Å

Nearest PDB structures (foldseek):
  6xrb-assembly1_A  TM=5.248E-01  e=1.286E+00  Salmonella enterica subsp. enterica serovar Typhimurium str. SL1344
  6xrr-assembly4_H  TM=5.107E-01  e=2.454E+00  Salmonella enterica subsp. enterica serovar Typhimurium str. LT2
  6xrr-assembly3_D  TM=5.123E-01  e=5.585E+00  Salmonella enterica subsp. enterica serovar Typhimurium str. LT2
  4bih-assembly4_D  TM=3.922E-01  e=4.416E+00  Staphylococcus aureus subsp. aureus NCTC 8325